Protein AF-V9GI07-F1 (afdb_monomer_lite)

Secondary structure (DSSP, 8-state):
-HHHHHHHHHHHHHHHHHHHTTSS--------------PPP-SS-TT-EEEEE-SS---TTGGGSS---TTSEEEESSEE--BTTBPPEETTTEE--EEPP--S-TTS--S--EEE------HHHHTT-S--------BS-EEEEETTEEEEEESPPSS---TTPPPPS-------B----

Structure (mmCIF, N/CA/C/O backbone):
data_AF-V9GI07-F1
#
_entry.id   AF-V9GI07-F1
#
loop_
_atom_site.group_PDB
_atom_site.id
_atom_site.type_symbol
_atom_site.label_atom_id
_atom_site.label_alt_id
_atom_site.label_comp_id
_atom_site.label_asym_id
_atom_site.label_entity_id
_atom_site.label_seq_id
_atom_site.pdbx_PDB_ins_code
_atom_site.Cartn_x
_atom_site.Cartn_y
_atom_site.Cartn_z
_atom_site.occupancy
_atom_site.B_iso_or_equiv
_atom_site.auth_seq_id
_atom_site.auth_comp_id
_atom_site.auth_asym_id
_atom_site.auth_atom_id
_atom_site.pdbx_PDB_model_num
ATOM 1 N N . MET A 1 1 ? -62.735 58.689 56.584 1.00 58.97 1 MET A N 1
ATOM 2 C CA . MET A 1 1 ? -61.828 57.675 57.176 1.00 58.97 1 MET A CA 1
ATOM 3 C C . MET A 1 1 ? -61.564 56.462 56.268 1.00 58.97 1 MET A C 1
ATOM 5 O O . MET A 1 1 ? -60.419 56.051 56.160 1.00 58.97 1 MET A O 1
ATOM 9 N N . ILE A 1 2 ? -62.558 55.941 55.534 1.00 54.84 2 ILE A N 1
ATOM 10 C CA . ILE A 1 2 ? -62.438 54.722 54.694 1.00 54.84 2 ILE A CA 1
ATOM 11 C C . ILE A 1 2 ? -61.469 54.845 53.491 1.00 54.84 2 ILE A C 1
ATOM 13 O O . ILE A 1 2 ? -60.733 53.908 53.193 1.00 54.84 2 ILE A O 1
ATOM 17 N N . LYS A 1 3 ? -61.367 56.016 52.840 1.00 50.72 3 LYS A N 1
ATOM 18 C CA . LYS A 1 3 ? -60.483 56.211 51.664 1.00 50.72 3 LYS A CA 1
ATOM 19 C C . LYS A 1 3 ? -58.975 56.185 51.981 1.00 50.72 3 LYS A C 1
ATOM 21 O O . LYS A 1 3 ? -58.176 55.877 51.103 1.00 50.72 3 LYS A O 1
ATOM 26 N N . HIS A 1 4 ? -58.577 56.493 53.218 1.00 51.19 4 HIS A N 1
ATOM 27 C CA . HIS A 1 4 ? -57.166 56.482 53.641 1.00 51.19 4 HIS A CA 1
ATOM 28 C C . HIS A 1 4 ? -56.677 55.076 54.025 1.00 51.19 4 HIS A C 1
ATOM 30 O O . HIS A 1 4 ? -55.502 54.758 53.854 1.00 51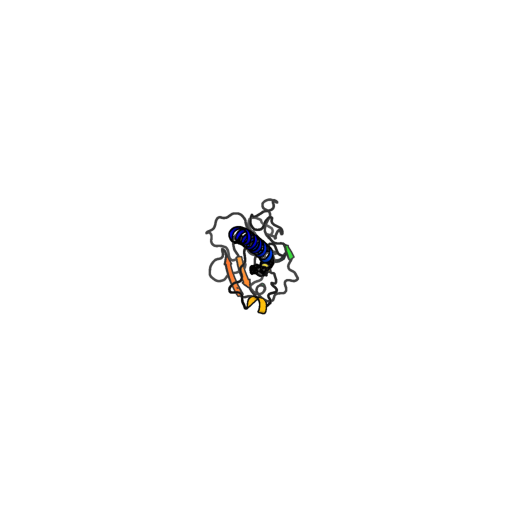.19 4 HIS A O 1
ATOM 36 N N . MET A 1 5 ? -57.589 54.218 54.487 1.00 56.91 5 MET A N 1
ATOM 37 C CA . MET A 1 5 ? -57.306 52.827 54.848 1.00 56.91 5 MET A CA 1
ATOM 38 C C . MET A 1 5 ? -57.129 51.946 53.598 1.00 56.91 5 MET A C 1
ATOM 40 O O . MET A 1 5 ? -56.241 51.100 53.561 1.00 56.91 5 MET A O 1
ATOM 44 N N . TYR A 1 6 ? -57.885 52.232 52.529 1.00 55.50 6 TYR A N 1
ATOM 45 C CA . TYR A 1 6 ? -57.797 51.528 51.241 1.00 55.50 6 TYR A CA 1
ATOM 46 C C . TYR A 1 6 ? -56.461 51.747 50.507 1.00 55.50 6 TYR A C 1
ATOM 48 O O . TYR A 1 6 ? -55.912 50.808 49.941 1.00 55.50 6 TYR A O 1
ATOM 56 N N . LYS A 1 7 ? -55.884 52.959 50.560 1.00 52.25 7 LYS A N 1
ATOM 57 C CA . LYS A 1 7 ? -54.561 53.231 49.962 1.00 52.25 7 LYS A CA 1
ATOM 58 C C . LYS A 1 7 ? -53.417 52.524 50.697 1.00 52.25 7 LYS A C 1
ATOM 60 O O . LYS A 1 7 ? -52.478 52.073 50.049 1.00 52.25 7 LYS A O 1
ATOM 65 N N . LYS A 1 8 ? -53.501 52.395 52.028 1.00 54.53 8 LYS A N 1
ATOM 66 C CA . LYS A 1 8 ? -52.488 51.689 52.831 1.00 54.53 8 LYS A CA 1
ATOM 67 C C . LYS A 1 8 ? -52.566 50.167 52.654 1.00 54.53 8 LYS A C 1
ATOM 69 O O . LYS A 1 8 ? -51.527 49.542 52.496 1.00 54.53 8 LYS A O 1
ATOM 74 N N . LEU A 1 9 ? -53.771 49.592 52.577 1.00 55.22 9 LEU A N 1
ATOM 75 C CA . LEU A 1 9 ? -53.972 48.160 52.302 1.00 55.22 9 LEU A CA 1
ATOM 76 C C . LEU A 1 9 ? -53.560 47.765 50.874 1.00 55.22 9 LEU A C 1
ATOM 78 O O . LEU A 1 9 ? -52.917 46.735 50.696 1.00 55.22 9 LEU A O 1
ATOM 82 N N . LEU A 1 10 ? -53.843 48.603 49.869 1.00 53.59 10 LEU A N 1
ATOM 83 C CA . LEU A 1 10 ? -53.460 48.338 48.477 1.00 53.59 10 LEU A CA 1
ATOM 84 C C . LEU A 1 10 ? -51.936 48.412 48.263 1.00 53.59 10 LEU A C 1
ATOM 86 O O . LEU A 1 10 ? -51.380 47.577 47.560 1.00 53.59 10 LEU A O 1
ATOM 90 N N . SER A 1 11 ? -51.249 49.357 48.919 1.00 52.53 11 SER A N 1
ATOM 91 C CA . SER A 1 11 ? -49.779 49.454 48.894 1.00 52.53 11 SER A CA 1
ATOM 92 C C . SER A 1 11 ? -49.097 48.279 49.604 1.00 52.53 11 SER A C 1
ATOM 94 O O . SER A 1 11 ? -48.036 47.841 49.170 1.00 52.53 11 SER A O 1
ATOM 96 N N . MET A 1 12 ? -49.696 47.758 50.679 1.00 56.78 12 MET A N 1
ATOM 97 C CA . MET A 1 12 ? -49.147 46.634 51.446 1.00 56.78 12 MET A CA 1
ATOM 98 C C . MET A 1 12 ? -49.369 45.287 50.728 1.00 56.78 12 MET A C 1
ATOM 100 O O . MET A 1 12 ? -48.503 44.413 50.776 1.00 56.78 12 MET A O 1
ATOM 104 N N . LEU A 1 13 ? -50.480 45.147 49.988 1.00 54.25 13 LEU A N 1
ATOM 105 C CA . LEU A 1 13 ? -50.764 43.997 49.115 1.00 54.25 13 LEU A CA 1
ATOM 106 C C . LEU A 1 13 ? -49.900 43.987 47.839 1.00 54.25 13 LEU A C 1
ATOM 108 O O . LEU A 1 13 ? -49.474 42.921 47.402 1.00 54.25 13 LEU A O 1
ATOM 112 N N . LEU A 1 14 ? -49.565 45.154 47.269 1.00 49.97 14 LEU A N 1
ATOM 113 C CA . LEU A 1 14 ? -48.664 45.230 46.108 1.00 49.97 14 LEU A CA 1
ATOM 114 C C . LEU A 1 14 ? -47.195 44.943 46.473 1.00 49.97 14 LEU A C 1
ATOM 116 O O . LEU A 1 14 ? -46.492 44.290 45.706 1.00 49.97 14 LEU A O 1
ATOM 120 N N . SER A 1 15 ? -46.731 45.377 47.652 1.00 51.16 15 SER A N 1
ATOM 121 C CA . SER A 1 15 ? -45.366 45.076 48.119 1.00 51.16 15 SER A CA 1
ATOM 122 C C . SER A 1 15 ? -45.177 43.619 48.545 1.00 51.16 15 SER A C 1
ATOM 124 O O . SER A 1 15 ? -44.080 43.091 48.394 1.00 51.16 15 SER A O 1
ATOM 126 N N . THR A 1 16 ? -46.218 42.943 49.036 1.00 50.25 16 THR A N 1
ATOM 127 C CA . THR A 1 16 ? -46.132 41.511 49.381 1.00 50.25 16 THR A CA 1
ATOM 128 C C . THR A 1 16 ? -46.115 40.620 48.136 1.00 50.25 16 THR A C 1
ATOM 130 O O . THR A 1 16 ? -45.371 39.643 48.109 1.00 50.25 16 THR A O 1
ATOM 133 N N . ALA A 1 17 ? -46.807 40.998 47.055 1.00 48.38 17 ALA A N 1
ATOM 134 C CA . ALA A 1 17 ? -46.739 40.285 45.775 1.00 48.38 17 ALA A CA 1
ATOM 135 C C . ALA A 1 17 ? -45.355 40.366 45.093 1.00 48.38 17 ALA A C 1
ATOM 137 O O . ALA A 1 17 ? -44.967 39.439 44.384 1.00 48.38 17 ALA A O 1
ATOM 138 N N . LEU A 1 18 ? -44.579 41.430 45.338 1.00 46.44 18 LEU A N 1
ATOM 139 C CA . LEU A 1 18 ? -43.246 41.593 44.743 1.00 46.44 18 LEU A CA 1
ATOM 140 C C . LEU A 1 18 ? -42.159 40.754 45.446 1.00 46.44 18 LEU A C 1
ATOM 142 O O . LEU A 1 18 ? -41.175 40.378 44.817 1.00 46.44 18 LEU A O 1
ATOM 146 N N . VAL A 1 19 ? -42.336 40.427 46.734 1.00 48.69 19 VAL A N 1
ATOM 147 C CA . VAL A 1 19 ? -41.350 39.656 47.520 1.00 48.69 19 VAL A CA 1
ATOM 148 C C . VAL A 1 19 ? -41.534 38.140 47.352 1.00 48.69 19 VAL A C 1
ATOM 150 O O . VAL A 1 19 ? -40.555 37.399 47.390 1.00 48.69 19 VAL A O 1
ATOM 153 N N . PHE A 1 20 ? -42.751 37.660 47.068 1.00 47.53 20 PHE A N 1
ATOM 154 C CA . PHE A 1 20 ? -42.991 36.235 46.780 1.00 47.53 20 PHE A CA 1
ATOM 155 C C . PHE A 1 20 ? -42.652 35.816 45.339 1.00 47.53 20 PHE A C 1
ATOM 157 O O . PHE A 1 20 ? -42.502 34.626 45.071 1.00 47.53 20 PHE A O 1
ATOM 164 N N . GLY A 1 21 ? -42.459 36.768 44.421 1.00 45.50 21 GLY A N 1
ATOM 165 C CA . GLY A 1 21 ? -42.032 36.484 43.046 1.00 45.50 21 GLY A CA 1
ATOM 166 C C . GLY A 1 21 ? -40.555 36.099 42.897 1.00 45.50 21 GLY A C 1
ATOM 167 O O . GLY A 1 21 ? -40.154 35.671 41.820 1.00 45.50 21 GLY A O 1
ATOM 168 N N . PHE A 1 22 ? -39.741 36.227 43.952 1.00 47.75 22 PHE A N 1
ATOM 169 C CA . PHE A 1 22 ? -38.287 36.028 43.866 1.00 47.75 22 PHE A CA 1
ATOM 170 C C . PHE A 1 22 ? -37.798 34.629 44.282 1.00 47.75 22 PHE A C 1
ATOM 172 O O . PHE A 1 22 ? -36.608 34.349 44.180 1.00 47.75 22 PHE A O 1
ATOM 179 N N . PHE A 1 23 ? -38.691 33.728 44.713 1.00 50.78 23 PHE A N 1
ATOM 180 C CA . PHE A 1 23 ? -38.317 32.362 45.127 1.00 50.78 23 PHE A CA 1
ATOM 181 C C . PHE A 1 23 ? -38.915 31.232 44.274 1.00 50.78 23 PHE A C 1
ATOM 183 O O . PHE A 1 23 ? -38.645 30.067 44.543 1.00 50.78 23 PHE A O 1
ATOM 190 N N . ALA A 1 24 ? -39.659 31.542 43.208 1.00 48.88 24 ALA A N 1
ATOM 191 C CA . ALA A 1 24 ? -40.233 30.536 42.302 1.00 48.88 24 ALA A CA 1
ATOM 192 C C . ALA A 1 24 ? -39.467 30.401 40.967 1.00 48.88 24 ALA A C 1
ATOM 194 O O . ALA A 1 24 ? -40.047 30.012 39.958 1.00 48.88 24 ALA A O 1
ATOM 195 N N . GLY A 1 25 ? -38.177 30.755 40.943 1.00 52.59 25 GLY A N 1
ATOM 196 C CA . GLY A 1 25 ? -37.392 30.856 39.707 1.00 52.59 25 GLY A CA 1
ATOM 197 C C . GLY A 1 25 ? -35.971 30.299 39.774 1.00 52.59 25 GLY A C 1
ATOM 198 O O . GLY A 1 25 ? -35.151 30.689 38.954 1.00 52.59 25 GLY A O 1
ATOM 199 N N . ILE A 1 26 ? -35.660 29.412 40.727 1.00 55.88 26 ILE A N 1
ATOM 200 C CA . ILE A 1 26 ? -34.383 28.674 40.755 1.00 55.88 26 ILE A CA 1
ATOM 201 C C . ILE A 1 26 ? -34.654 27.192 40.476 1.00 55.88 26 ILE A C 1
ATOM 203 O O . ILE A 1 26 ? -34.284 26.303 41.234 1.00 55.88 26 ILE A O 1
ATOM 207 N N . GLY A 1 27 ? -35.354 26.915 39.381 1.00 55.34 27 GLY A N 1
ATOM 208 C CA . GLY A 1 27 ? -35.063 25.692 38.654 1.00 55.34 27 GLY A CA 1
ATOM 209 C C . GLY A 1 27 ? -33.848 26.016 37.807 1.00 55.34 27 GLY A C 1
ATOM 210 O O . GLY A 1 27 ? -33.982 26.789 36.859 1.00 55.34 27 GLY A O 1
ATOM 211 N N . SER A 1 28 ? -32.670 25.488 38.152 1.00 62.91 28 SER A N 1
ATOM 212 C CA . SER A 1 28 ? -31.583 25.412 37.173 1.00 62.91 28 SER A CA 1
ATOM 213 C C . SER A 1 28 ? -32.204 24.894 35.876 1.00 62.91 28 SER A C 1
ATOM 215 O O . SER A 1 28 ? -32.953 23.913 35.959 1.00 62.91 28 SER A O 1
ATOM 217 N N . PRO A 1 29 ? -31.979 25.523 34.705 1.00 58.31 29 PRO A N 1
ATOM 218 C CA . PRO A 1 29 ? -32.369 24.870 33.468 1.00 58.31 29 PRO A CA 1
ATOM 219 C C . PRO A 1 29 ? -31.757 23.476 33.545 1.00 58.31 29 PRO A C 1
ATOM 221 O O . PRO A 1 29 ? -30.557 23.356 33.809 1.00 58.31 29 PRO A O 1
ATOM 224 N N . ALA A 1 30 ? -32.595 22.437 33.449 1.00 59.03 30 ALA A N 1
ATOM 225 C CA . ALA A 1 30 ? -32.094 21.086 33.288 1.00 59.03 30 ALA A CA 1
ATOM 226 C C . ALA A 1 30 ? -31.052 21.195 32.183 1.00 59.03 30 ALA A C 1
ATOM 228 O O . ALA A 1 30 ? -31.372 21.707 31.105 1.00 59.03 30 ALA A O 1
ATOM 229 N N . ALA A 1 31 ? -29.796 20.876 32.504 1.00 61.69 31 ALA A N 1
ATOM 230 C CA . ALA A 1 31 ? -28.750 20.869 31.508 1.00 61.69 31 ALA A CA 1
ATOM 231 C C . ALA A 1 31 ? -29.271 19.932 30.426 1.00 61.69 31 ALA A C 1
ATOM 233 O O . ALA A 1 31 ? -29.444 18.738 30.667 1.00 61.69 31 ALA A O 1
ATOM 234 N N . VAL A 1 32 ? -29.661 20.504 29.290 1.00 56.06 32 VAL A N 1
ATOM 235 C CA . VAL A 1 32 ? -29.996 19.720 28.118 1.00 56.06 32 VAL A CA 1
ATOM 236 C C . VAL A 1 32 ? -28.658 19.124 27.743 1.00 56.06 32 VAL A C 1
ATOM 238 O O . VAL A 1 32 ? -27.793 19.817 27.209 1.00 56.06 32 VAL A O 1
ATOM 241 N N . GLU A 1 33 ? -28.439 17.894 28.191 1.00 60.84 33 GLU A N 1
ATOM 242 C CA . GLU A 1 33 ? -27.247 17.131 27.892 1.00 60.84 33 GLU A CA 1
ATOM 243 C C . GLU A 1 33 ? -27.218 17.050 26.371 1.00 60.84 33 GLU A C 1
ATOM 245 O O . GLU A 1 33 ? -28.117 16.485 25.743 1.00 60.84 33 GLU A O 1
ATOM 250 N N . ALA A 1 34 ? -26.292 17.801 25.771 1.00 60.75 34 ALA A N 1
ATOM 251 C CA . ALA A 1 34 ? -26.176 17.874 24.330 1.00 60.75 34 ALA A CA 1
ATOM 252 C C . ALA A 1 34 ? -26.059 16.437 23.829 1.00 60.75 34 ALA A C 1
ATOM 254 O O . ALA A 1 34 ? -25.202 15.696 24.312 1.00 60.75 34 ALA A O 1
ATOM 255 N N . ALA A 1 35 ? -26.946 16.042 22.911 1.00 55.03 35 ALA A N 1
ATOM 256 C CA . ALA A 1 35 ? -26.898 14.721 22.310 1.00 55.03 35 ALA A CA 1
ATOM 257 C C . ALA A 1 35 ? -25.459 14.466 21.855 1.00 55.03 35 ALA A C 1
ATOM 259 O O . ALA A 1 35 ? -24.905 15.250 21.077 1.00 55.03 35 ALA A O 1
ATOM 260 N N . THR A 1 36 ? -24.840 13.415 22.390 1.00 54.50 36 THR A N 1
ATOM 261 C CA . THR A 1 36 ? -23.519 12.973 21.964 1.00 54.50 36 THR A CA 1
ATOM 262 C C . THR A 1 36 ? -23.605 12.728 20.465 1.00 54.50 36 THR A C 1
ATOM 264 O O . THR A 1 36 ? -24.317 11.829 20.024 1.00 54.50 36 THR A O 1
ATOM 267 N N . GLN A 1 37 ? -22.957 13.583 19.671 1.00 50.84 37 GLN A N 1
ATOM 268 C CA . GLN A 1 37 ? -22.774 13.326 18.248 1.00 50.84 37 GLN A CA 1
ATOM 269 C C . GLN A 1 37 ? -22.014 12.009 18.149 1.00 50.84 37 GLN A C 1
ATOM 271 O O . GLN A 1 37 ? -20.864 11.952 18.582 1.00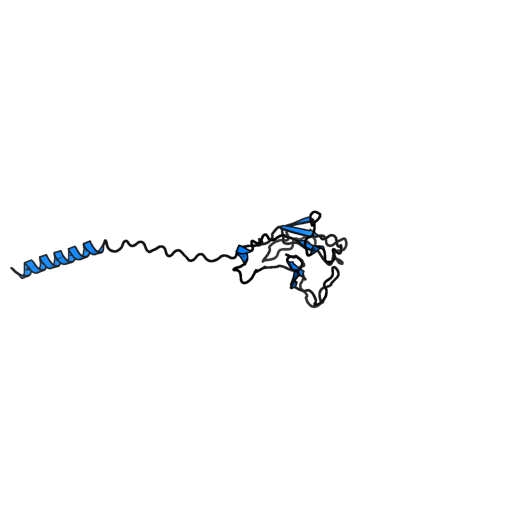 50.84 37 GLN A O 1
ATOM 276 N N . ASP A 1 38 ? -22.672 10.979 17.624 1.00 68.56 38 ASP A N 1
ATOM 277 C CA . ASP A 1 38 ? -22.077 9.670 17.389 1.00 68.56 38 ASP A CA 1
ATOM 278 C C . ASP A 1 38 ? -20.942 9.856 16.375 1.00 68.56 38 ASP A C 1
ATOM 280 O O . ASP A 1 38 ? -21.166 10.044 15.177 1.00 68.56 38 ASP A O 1
ATOM 284 N N . GLN A 1 39 ? -19.715 9.996 16.880 1.00 70.12 39 GLN A N 1
ATOM 285 C CA . GLN A 1 39 ? -18.539 10.097 16.030 1.00 70.12 39 GLN A CA 1
ATOM 286 C C . GLN A 1 39 ? -18.230 8.691 15.525 1.00 70.12 39 GLN A C 1
ATOM 288 O O . GLN A 1 39 ? -18.242 7.758 16.324 1.00 70.12 39 GLN A O 1
ATOM 293 N N . PRO A 1 40 ? -17.935 8.522 14.228 1.00 75.88 40 PRO A N 1
ATOM 294 C CA . PRO A 1 40 ? -17.627 7.206 13.701 1.00 75.88 40 PRO A CA 1
ATOM 295 C C . PRO A 1 40 ? -16.379 6.641 14.384 1.00 75.88 40 PRO A C 1
ATOM 297 O O . PRO A 1 40 ? -15.370 7.341 14.526 1.00 75.88 40 PRO A O 1
ATOM 300 N N . ASP A 1 41 ? -16.429 5.360 14.741 1.00 81.56 41 ASP A N 1
ATOM 301 C CA . ASP A 1 41 ? -15.253 4.633 15.206 1.00 81.56 41 ASP A CA 1
ATOM 302 C C . ASP A 1 41 ? -14.174 4.621 14.117 1.00 81.56 41 ASP A C 1
ATOM 304 O O . ASP A 1 41 ? -14.387 4.186 12.980 1.00 81.56 41 ASP A O 1
ATOM 308 N N . ILE A 1 42 ? -12.976 5.092 14.466 1.00 85.94 42 ILE A N 1
ATOM 309 C CA . ILE A 1 42 ? -11.847 5.112 13.535 1.00 85.94 42 ILE A CA 1
ATOM 310 C C . ILE A 1 42 ? -11.141 3.758 13.580 1.00 85.94 42 ILE A C 1
ATOM 312 O O . ILE A 1 42 ? -10.336 3.495 14.471 1.00 85.94 42 ILE A O 1
ATOM 316 N N . LEU A 1 43 ? -11.402 2.921 12.573 1.00 86.12 43 LEU A N 1
ATOM 317 C CA . LEU A 1 43 ? -10.753 1.610 12.428 1.00 86.12 43 LEU A CA 1
ATOM 318 C C . LEU A 1 43 ? -9.289 1.717 11.987 1.00 86.12 43 LEU A C 1
ATOM 320 O O . LEU A 1 43 ? -8.460 0.884 12.348 1.00 86.12 43 LEU A O 1
ATOM 324 N N . LEU A 1 44 ? -8.967 2.742 11.197 1.00 88.50 44 LEU A N 1
ATOM 325 C CA . LEU A 1 44 ? -7.611 3.018 10.748 1.00 88.50 44 LEU A CA 1
ATOM 326 C C . LEU A 1 44 ? -7.390 4.518 10.626 1.00 88.50 44 LEU A C 1
ATOM 328 O O . LEU A 1 44 ? -8.148 5.223 9.960 1.00 88.50 44 LEU A O 1
ATOM 332 N N . GLN A 1 45 ? -6.322 5.000 11.249 1.00 91.12 45 GLN A N 1
ATOM 333 C CA . GLN A 1 45 ? -5.942 6.401 11.147 1.00 91.12 45 GLN A CA 1
ATOM 334 C C . GLN A 1 45 ? -5.478 6.737 9.726 1.00 91.12 45 GLN A C 1
ATOM 336 O O . GLN A 1 45 ? -4.861 5.924 9.030 1.00 91.12 45 GLN A O 1
ATOM 341 N N . ARG A 1 46 ? -5.724 7.979 9.302 1.00 90.06 46 ARG A N 1
ATOM 342 C CA . ARG A 1 46 ? -5.096 8.510 8.088 1.00 90.06 46 ARG A CA 1
ATOM 343 C C . ARG A 1 46 ? -3.578 8.385 8.223 1.00 90.06 46 ARG A C 1
ATOM 345 O O . ARG A 1 46 ? -3.038 8.614 9.301 1.00 90.06 46 ARG A O 1
ATOM 352 N N . ASN A 1 47 ? -2.900 8.069 7.121 1.00 93.12 47 ASN A N 1
ATOM 353 C CA . ASN A 1 47 ? -1.439 7.970 7.074 1.00 93.12 47 ASN A CA 1
ATOM 354 C C . ASN A 1 47 ? -0.858 6.917 8.040 1.00 93.12 47 ASN A C 1
ATOM 356 O O . ASN A 1 47 ? 0.301 7.010 8.438 1.00 93.12 47 ASN A O 1
ATOM 360 N N . ALA A 1 48 ? -1.659 5.907 8.404 1.00 94.56 48 ALA A N 1
ATOM 361 C CA . ALA A 1 48 ? -1.223 4.801 9.246 1.00 94.56 48 ALA A CA 1
ATOM 362 C C . ALA A 1 48 ? -0.006 4.063 8.670 1.00 94.56 48 ALA A C 1
ATOM 364 O O . ALA A 1 48 ? 0.342 4.190 7.492 1.00 94.56 48 ALA A O 1
ATOM 365 N N . GLN A 1 49 ? 0.631 3.272 9.529 1.00 96.38 49 GLN A N 1
ATOM 366 C CA . GLN A 1 49 ? 1.732 2.405 9.149 1.00 96.38 49 GLN A CA 1
ATOM 367 C C . GLN A 1 49 ? 1.218 1.169 8.404 1.00 96.38 49 GLN A C 1
ATOM 369 O O . GLN A 1 49 ? 0.239 0.543 8.812 1.00 96.38 49 GLN A O 1
ATOM 374 N N . TRP A 1 50 ? 1.923 0.806 7.338 1.00 97.38 50 TRP A N 1
ATOM 375 C CA . TRP A 1 50 ? 1.673 -0.389 6.537 1.00 97.38 50 TRP A CA 1
ATOM 376 C C . TRP A 1 50 ? 2.918 -1.251 6.472 1.00 97.38 50 TRP A C 1
ATOM 378 O O . TRP A 1 50 ? 4.045 -0.752 6.570 1.00 97.38 50 TRP A O 1
ATOM 388 N N . LYS A 1 51 ? 2.718 -2.547 6.256 1.00 98.06 51 LYS A N 1
ATOM 389 C CA . LYS A 1 51 ? 3.739 -3.395 5.654 1.00 98.06 51 LYS A CA 1
ATOM 390 C C . LYS A 1 51 ? 3.622 -3.329 4.141 1.00 98.06 51 LYS A C 1
ATOM 392 O O . LYS A 1 51 ? 2.515 -3.229 3.616 1.00 98.06 51 LYS A O 1
ATOM 397 N N . TYR A 1 52 ? 4.747 -3.407 3.445 1.00 97.69 52 TYR A N 1
ATOM 398 C CA . TYR A 1 52 ? 4.785 -3.371 1.992 1.00 97.69 52 TYR A CA 1
ATOM 399 C C . TYR A 1 52 ? 5.844 -4.307 1.413 1.00 97.69 52 TYR A C 1
ATOM 401 O O . TYR A 1 52 ? 6.881 -4.572 2.025 1.00 97.69 52 TYR A O 1
ATOM 409 N N . PHE A 1 53 ? 5.562 -4.788 0.207 1.00 97.31 53 PHE A N 1
ATOM 410 C CA . PHE A 1 53 ? 6.470 -5.579 -0.607 1.00 97.31 53 PHE A CA 1
ATOM 411 C C . PHE A 1 53 ? 6.539 -4.984 -2.008 1.00 97.31 53 PHE A C 1
ATOM 413 O O . PHE A 1 53 ? 5.567 -5.002 -2.767 1.00 97.31 53 PHE A O 1
ATOM 420 N N . ASP A 1 54 ? 7.705 -4.454 -2.348 1.00 95.94 54 ASP A N 1
ATOM 421 C CA . ASP A 1 54 ? 7.987 -3.693 -3.563 1.00 95.94 54 ASP A CA 1
ATOM 422 C C . ASP A 1 54 ? 9.123 -4.301 -4.395 1.00 95.94 54 ASP A C 1
ATOM 424 O O . ASP A 1 54 ? 9.619 -3.669 -5.319 1.00 95.94 54 ASP A O 1
ATOM 428 N N . GLN A 1 55 ? 9.492 -5.559 -4.141 1.00 95.69 55 GLN A N 1
ATOM 429 C CA . GLN A 1 55 ? 10.652 -6.216 -4.764 1.00 95.69 55 GLN A CA 1
ATOM 430 C C . GLN A 1 55 ? 10.422 -6.693 -6.209 1.00 95.69 55 GLN A C 1
ATOM 432 O O . GLN A 1 55 ? 11.236 -7.435 -6.757 1.00 95.69 55 GLN A O 1
ATOM 437 N N . GLY A 1 56 ? 9.294 -6.335 -6.826 1.00 93.69 56 GLY A N 1
ATOM 438 C CA . GLY A 1 56 ? 9.012 -6.695 -8.215 1.00 93.69 56 GLY A CA 1
ATOM 439 C C . GLY A 1 56 ? 8.725 -8.186 -8.459 1.00 93.69 56 GLY A C 1
ATOM 440 O O . GLY A 1 56 ? 8.842 -8.644 -9.593 1.00 93.69 56 GLY A O 1
ATOM 441 N N . GLN A 1 57 ? 8.364 -8.951 -7.423 1.00 95.19 57 GLN A N 1
ATOM 442 C CA . GLN A 1 57 ? 8.074 -10.389 -7.526 1.00 95.19 57 GLN A CA 1
ATOM 443 C C . GLN A 1 57 ? 6.569 -10.666 -7.475 1.00 95.19 57 GLN A C 1
ATOM 445 O O . GLN A 1 57 ? 5.848 -10.015 -6.721 1.00 95.19 57 GLN A O 1
ATOM 450 N N . ASP A 1 58 ? 6.107 -11.655 -8.243 1.00 95.38 58 ASP A N 1
ATOM 451 C CA . ASP A 1 58 ? 4.714 -12.106 -8.210 1.00 95.38 58 ASP A CA 1
ATOM 452 C C . ASP A 1 58 ? 4.468 -13.008 -6.993 1.00 95.38 58 ASP A C 1
ATOM 454 O O . ASP A 1 58 ? 4.921 -14.152 -6.939 1.00 95.38 58 ASP A O 1
ATOM 458 N N . LEU A 1 59 ? 3.721 -12.491 -6.018 1.00 94.50 59 LEU A N 1
ATOM 459 C CA . LEU A 1 59 ? 3.295 -13.232 -4.829 1.00 94.50 59 LEU A CA 1
ATOM 460 C C . LEU A 1 59 ? 2.027 -14.066 -5.063 1.00 94.50 59 LEU A C 1
ATOM 462 O O . LEU A 1 59 ? 1.465 -14.619 -4.117 1.00 94.50 59 LEU A O 1
ATOM 466 N N . THR A 1 60 ? 1.542 -14.157 -6.300 1.00 93.44 60 THR A N 1
ATOM 467 C CA . THR A 1 60 ? 0.311 -14.844 -6.704 1.00 93.44 60 THR A CA 1
ATOM 468 C C . THR A 1 60 ? -0.912 -14.327 -5.926 1.00 93.44 60 THR A C 1
ATOM 470 O O . THR A 1 60 ? -1.166 -13.118 -5.849 1.00 93.44 60 THR A O 1
ATOM 473 N N . THR A 1 61 ? -1.696 -15.231 -5.342 1.00 92.31 61 THR A N 1
ATOM 474 C CA . THR A 1 61 ? -2.882 -14.932 -4.537 1.00 92.31 61 THR A CA 1
ATOM 475 C C . THR A 1 61 ? -2.695 -15.251 -3.054 1.00 92.31 61 THR A C 1
ATOM 477 O O . THR A 1 61 ? -3.514 -14.819 -2.244 1.00 92.31 61 THR A O 1
ATOM 480 N N . VAL A 1 62 ? -1.614 -15.944 -2.669 1.00 91.81 62 VAL A N 1
ATOM 481 C CA . VAL A 1 62 ? -1.413 -16.428 -1.288 1.00 91.81 62 VAL A CA 1
ATOM 482 C C . VAL A 1 62 ? -1.284 -15.295 -0.271 1.00 91.81 62 VAL A C 1
ATOM 484 O O . VAL A 1 62 ? -1.754 -15.416 0.856 1.00 91.81 62 VAL A O 1
ATOM 487 N N . TRP A 1 63 ? -0.732 -14.153 -0.686 1.00 92.81 63 TRP A N 1
ATOM 488 C CA . TRP A 1 63 ? -0.570 -12.972 0.163 1.00 92.81 63 TRP A CA 1
ATOM 489 C C . TRP A 1 63 ? -1.894 -12.304 0.547 1.00 92.81 63 TRP A C 1
ATOM 491 O O . TRP A 1 63 ? -1.880 -11.412 1.384 1.00 92.81 63 TRP A O 1
ATOM 501 N N . ARG A 1 64 ? -3.026 -12.665 -0.071 1.00 91.19 64 ARG A N 1
ATOM 502 C CA . ARG A 1 64 ? -4.324 -12.003 0.160 1.00 91.19 64 ARG A CA 1
ATOM 503 C C . ARG A 1 64 ? -4.988 -12.464 1.460 1.00 91.19 64 ARG A C 1
ATOM 505 O O . ARG A 1 64 ? -5.815 -11.744 2.008 1.00 91.19 64 ARG A O 1
ATOM 512 N N . ALA A 1 65 ? -4.645 -13.661 1.935 1.00 88.19 65 ALA A N 1
ATOM 513 C CA . ALA A 1 65 ? -5.241 -14.300 3.106 1.00 88.19 65 ALA A CA 1
ATOM 514 C C . ALA A 1 65 ? -4.311 -14.197 4.333 1.00 88.19 65 ALA A C 1
ATOM 516 O O . ALA A 1 65 ? -3.562 -13.224 4.488 1.00 88.19 65 ALA A O 1
ATOM 517 N N . THR A 1 66 ? -4.357 -15.198 5.217 1.00 88.12 66 THR A N 1
ATOM 518 C CA . THR A 1 66 ? -3.346 -15.399 6.260 1.00 88.12 66 THR A CA 1
ATOM 519 C C . THR A 1 66 ? -1.997 -15.655 5.598 1.00 88.12 66 THR A C 1
ATOM 521 O O . THR A 1 66 ? -1.816 -16.650 4.901 1.00 88.12 66 THR A O 1
ATOM 524 N N . TYR A 1 67 ? -1.061 -14.739 5.807 1.00 90.94 67 TYR A N 1
ATOM 525 C CA . TYR A 1 67 ? 0.244 -14.745 5.167 1.00 90.94 67 TYR A CA 1
ATOM 526 C C . TYR A 1 67 ? 1.285 -14.225 6.155 1.00 90.94 67 TYR A C 1
ATOM 528 O O . TYR A 1 67 ? 1.017 -13.257 6.871 1.00 90.94 67 TYR A O 1
ATOM 536 N N . ASP A 1 68 ? 2.453 -14.863 6.193 1.00 95.12 68 ASP A N 1
ATOM 537 C CA . ASP A 1 68 ? 3.581 -14.377 6.982 1.00 95.12 68 ASP A CA 1
ATOM 538 C C . ASP A 1 68 ? 4.292 -13.247 6.229 1.00 95.12 68 ASP A C 1
ATOM 540 O O . ASP A 1 68 ? 5.086 -13.464 5.316 1.00 95.12 68 ASP A O 1
ATOM 544 N N . ASP A 1 69 ? 3.975 -12.017 6.619 1.00 96.00 69 ASP A N 1
ATOM 545 C CA . ASP A 1 69 ? 4.590 -10.792 6.114 1.00 96.00 69 ASP A CA 1
ATOM 546 C C . ASP A 1 69 ? 5.708 -10.278 7.040 1.00 96.00 69 ASP A C 1
ATOM 548 O O . ASP A 1 69 ? 6.037 -9.090 7.032 1.00 96.00 69 ASP A O 1
ATOM 552 N N . SER A 1 70 ? 6.301 -11.126 7.888 1.00 96.75 70 SER A N 1
ATOM 553 C CA . SER A 1 70 ? 7.401 -10.728 8.783 1.00 96.75 70 SER A CA 1
ATOM 554 C C . SER A 1 70 ? 8.627 -10.190 8.038 1.00 96.75 70 SER A C 1
ATOM 556 O O . SER A 1 70 ? 9.320 -9.323 8.567 1.00 96.75 70 SER A O 1
ATOM 558 N N . SER A 1 71 ? 8.855 -10.637 6.801 1.00 96.81 71 SER A N 1
ATOM 559 C CA . SER A 1 71 ? 9.948 -10.165 5.946 1.00 96.81 71 SER A CA 1
ATOM 560 C C . SER A 1 71 ? 9.633 -8.883 5.169 1.00 96.81 71 SER A C 1
ATOM 562 O O . SER A 1 71 ? 10.505 -8.379 4.462 1.00 96.81 71 SER A O 1
ATOM 564 N N . TRP A 1 72 ? 8.394 -8.384 5.222 1.00 98.12 72 TRP A N 1
ATOM 565 C CA . TRP A 1 72 ? 8.000 -7.178 4.498 1.00 98.12 72 TRP A CA 1
ATOM 566 C C . TRP A 1 72 ? 8.516 -5.937 5.216 1.00 98.12 72 TRP A C 1
ATOM 568 O O . TRP A 1 72 ? 8.508 -5.852 6.447 1.00 98.12 72 TRP A O 1
ATOM 578 N N . SER A 1 73 ? 8.913 -4.942 4.432 1.00 98.62 73 SER A N 1
ATOM 579 C CA . SER A 1 73 ? 9.281 -3.634 4.955 1.00 98.62 73 SER A CA 1
ATOM 580 C C . SER A 1 73 ? 8.065 -2.949 5.579 1.00 98.62 73 SER A C 1
ATOM 582 O O . SER A 1 73 ? 6.924 -3.254 5.234 1.00 98.62 73 SER A O 1
ATOM 584 N N . SER A 1 74 ? 8.289 -1.993 6.485 1.00 98.19 74 SER A N 1
ATOM 585 C CA . SER A 1 74 ? 7.209 -1.182 7.059 1.00 98.19 74 SER A CA 1
ATOM 586 C C . SER A 1 74 ? 7.473 0.312 6.900 1.00 98.19 74 SER A C 1
ATOM 588 O O . SER A 1 74 ? 8.620 0.751 6.957 1.00 98.19 74 SER A O 1
ATOM 590 N N . GLY A 1 75 ? 6.413 1.084 6.665 1.00 97.56 75 GLY A N 1
ATOM 591 C CA . GLY A 1 75 ? 6.490 2.530 6.466 1.00 97.56 75 GLY A CA 1
ATOM 592 C C . GLY A 1 75 ? 5.172 3.225 6.785 1.00 97.56 75 GLY A C 1
ATOM 593 O O . GLY A 1 75 ? 4.140 2.575 6.944 1.00 97.56 75 GLY A O 1
ATOM 594 N N . LEU A 1 76 ? 5.201 4.550 6.896 1.00 96.88 76 LEU A N 1
ATOM 595 C CA . LEU A 1 76 ? 3.992 5.362 7.029 1.00 96.88 76 LEU A CA 1
ATOM 596 C C . LEU A 1 76 ? 3.448 5.719 5.646 1.00 96.88 76 LEU A C 1
ATOM 598 O O . LEU A 1 76 ? 4.209 5.987 4.714 1.00 96.88 76 LEU A O 1
ATOM 602 N N . ALA A 1 77 ? 2.126 5.759 5.524 1.00 94.31 77 ALA A N 1
ATOM 603 C CA . ALA A 1 77 ? 1.471 6.339 4.363 1.00 94.31 77 ALA A CA 1
ATOM 604 C C . ALA A 1 77 ? 1.601 7.875 4.370 1.00 94.31 77 ALA A C 1
ATOM 606 O O . ALA A 1 77 ? 1.663 8.463 5.448 1.00 94.31 77 ALA A O 1
ATOM 607 N N . PRO A 1 78 ? 1.612 8.554 3.206 1.00 93.75 78 PRO A N 1
ATOM 608 C CA . PRO A 1 78 ? 1.452 8.018 1.844 1.00 93.75 78 PRO A CA 1
ATOM 609 C C . PRO A 1 78 ? 2.724 7.354 1.260 1.00 93.75 78 PRO A C 1
ATOM 611 O O . PRO A 1 78 ? 3.830 7.806 1.558 1.00 93.75 78 PRO A O 1
ATOM 614 N N . PHE A 1 79 ? 2.571 6.330 0.397 1.00 93.38 79 PHE A N 1
ATOM 615 C CA . PHE A 1 79 ? 3.668 5.529 -0.203 1.00 93.38 79 PHE A CA 1
ATOM 616 C C . PHE A 1 79 ? 3.791 5.650 -1.717 1.00 93.38 79 PHE A C 1
ATOM 618 O O . PHE A 1 79 ? 2.843 5.268 -2.385 1.00 93.38 79 PHE A O 1
ATOM 625 N N . GLY A 1 80 ? 4.942 6.026 -2.271 1.00 90.94 80 GLY A N 1
ATOM 626 C CA . GLY A 1 80 ? 5.122 6.167 -3.723 1.00 90.94 80 GLY A CA 1
ATOM 627 C C . GLY A 1 80 ? 6.536 6.498 -4.155 1.00 90.94 80 GLY A C 1
ATOM 628 O O . GLY A 1 80 ? 7.493 6.106 -3.506 1.00 90.94 80 GLY A O 1
ATOM 629 N N . TYR A 1 81 ? 6.675 7.223 -5.262 1.00 87.25 81 TYR A N 1
ATOM 630 C CA . TYR A 1 81 ? 7.977 7.565 -5.836 1.00 87.25 81 TYR A CA 1
ATOM 631 C C . TYR A 1 81 ? 8.266 9.052 -5.687 1.00 87.25 81 TYR A C 1
ATOM 633 O O . TYR A 1 81 ? 7.367 9.877 -5.852 1.00 87.25 81 TYR A O 1
ATOM 641 N N . LYS A 1 82 ? 9.529 9.419 -5.465 1.00 82.44 82 LYS A N 1
ATOM 642 C CA . LYS A 1 82 ? 9.936 10.818 -5.627 1.00 82.44 82 LYS A CA 1
ATOM 643 C C . LYS A 1 82 ? 10.010 11.165 -7.111 1.00 82.44 82 LYS A C 1
ATOM 645 O O . LYS A 1 82 ? 10.604 10.435 -7.906 1.00 82.44 82 LYS A O 1
ATOM 650 N N . ASP A 1 83 ? 9.451 12.309 -7.488 1.00 71.94 83 ASP A N 1
ATOM 651 C CA . ASP A 1 83 ? 9.576 12.824 -8.850 1.00 71.94 83 ASP A CA 1
ATOM 652 C C . ASP A 1 83 ? 10.857 13.657 -8.960 1.00 71.94 83 ASP A C 1
ATOM 654 O O . ASP A 1 83 ? 10.958 14.752 -8.406 1.00 71.94 83 ASP A O 1
ATOM 658 N N . ASN A 1 84 ? 11.875 13.112 -9.633 1.00 72.50 84 ASN A N 1
ATOM 659 C CA . ASN A 1 84 ? 13.198 13.736 -9.773 1.00 72.50 84 ASN A CA 1
ATOM 660 C C . ASN A 1 84 ? 13.809 14.170 -8.422 1.00 72.50 84 ASN A C 1
ATOM 662 O O . ASN A 1 84 ? 14.382 15.252 -8.299 1.00 72.50 84 ASN A O 1
ATOM 666 N N . GLY A 1 85 ? 13.645 13.337 -7.389 1.00 71.62 85 GLY A N 1
ATOM 667 C CA . GLY A 1 85 ? 14.137 13.602 -6.033 1.00 71.62 85 GLY A CA 1
ATOM 668 C C . GLY A 1 85 ? 13.274 14.563 -5.209 1.00 71.62 85 GLY A C 1
ATOM 669 O O . GLY A 1 85 ? 13.568 14.775 -4.033 1.00 71.62 85 GLY A O 1
ATOM 670 N N . LYS A 1 86 ? 12.194 15.118 -5.774 1.00 74.12 86 LYS A N 1
ATOM 671 C CA . LYS A 1 86 ? 11.232 15.945 -5.039 1.00 74.12 86 LYS A CA 1
ATOM 672 C C . LYS A 1 86 ? 10.127 15.074 -4.447 1.00 74.12 86 LYS A C 1
ATOM 674 O O . LYS A 1 86 ? 9.604 14.175 -5.105 1.00 74.12 86 LYS A O 1
ATOM 679 N N . GLY A 1 87 ? 9.777 15.351 -3.192 1.00 71.50 87 GLY A N 1
ATOM 680 C CA . GLY A 1 87 ? 8.618 14.740 -2.548 1.00 71.50 87 GLY A CA 1
ATOM 681 C C . GLY A 1 87 ? 7.320 15.178 -3.227 1.00 71.50 87 GLY A C 1
ATOM 682 O O . GLY A 1 87 ? 7.193 16.327 -3.652 1.00 71.50 87 GLY A O 1
ATOM 683 N N . ILE A 1 88 ? 6.364 14.259 -3.323 1.00 82.44 88 ILE A N 1
ATOM 684 C CA . ILE A 1 88 ? 4.997 14.537 -3.774 1.00 82.44 88 ILE A CA 1
ATOM 685 C C . ILE A 1 88 ? 4.156 14.870 -2.540 1.00 82.44 88 ILE A C 1
ATOM 687 O O . ILE A 1 88 ? 4.338 14.244 -1.503 1.00 82.44 88 ILE A O 1
ATOM 691 N N . SER A 1 89 ? 3.251 15.844 -2.630 1.00 87.62 89 SER A N 1
ATOM 692 C CA . SER A 1 89 ? 2.292 16.154 -1.565 1.00 87.62 89 SER A CA 1
ATOM 693 C C . SER A 1 89 ? 0.897 16.319 -2.147 1.00 87.62 89 SER A C 1
ATOM 695 O O . SER A 1 89 ? 0.745 16.908 -3.216 1.00 87.62 89 SER A O 1
ATOM 697 N N . THR A 1 90 ? -0.108 15.804 -1.446 1.00 84.69 90 THR A N 1
ATOM 698 C CA . THR A 1 90 ? -1.523 15.923 -1.827 1.00 84.69 90 THR A CA 1
ATOM 699 C C . THR A 1 90 ? -2.281 16.763 -0.797 1.00 84.69 90 THR A C 1
ATOM 701 O O . THR A 1 90 ? -1.897 16.757 0.376 1.00 84.69 90 THR A O 1
ATOM 704 N N . PRO A 1 91 ? -3.354 17.474 -1.183 1.00 85.00 91 PRO A N 1
ATOM 705 C CA . PRO A 1 91 ? -4.173 18.221 -0.227 1.00 85.00 91 PRO A CA 1
ATOM 706 C C . PRO A 1 91 ? -4.776 17.330 0.869 1.00 85.00 91 PRO A C 1
ATOM 708 O O . PRO A 1 91 ? -4.814 17.715 2.036 1.00 85.00 91 PRO A O 1
ATOM 711 N N . GLU A 1 92 ? -5.214 16.123 0.509 1.00 84.38 92 GLU A N 1
ATOM 712 C CA . GLU A 1 92 ? -5.937 15.220 1.405 1.00 84.38 92 GLU A CA 1
ATOM 713 C C . GLU A 1 92 ? -5.008 14.435 2.343 1.00 84.38 92 GLU A C 1
ATOM 715 O O . GLU A 1 92 ? -5.339 14.238 3.518 1.00 84.38 92 GLU A O 1
ATOM 720 N N . PHE A 1 93 ? -3.848 13.991 1.850 1.00 87.38 93 PHE A N 1
ATOM 721 C CA . PHE A 1 93 ? -2.955 13.089 2.589 1.00 87.38 93 PHE A CA 1
ATOM 722 C C . PHE A 1 93 ? -1.591 13.692 2.941 1.00 87.38 93 PHE A C 1
ATOM 724 O O . PHE A 1 93 ? -0.823 13.073 3.678 1.00 87.38 93 PHE A O 1
ATOM 731 N N . GLY A 1 94 ? -1.293 14.907 2.480 1.00 91.19 94 GLY A N 1
ATOM 732 C CA . GLY A 1 94 ? -0.026 15.579 2.751 1.00 91.19 94 GLY A CA 1
ATOM 733 C C . GLY A 1 94 ? 1.153 14.971 1.977 1.00 91.19 94 GLY A C 1
ATOM 734 O O . GLY A 1 94 ? 0.943 14.353 0.925 1.00 91.19 94 GLY A O 1
ATOM 735 N N . PRO A 1 95 ? 2.396 15.180 2.454 1.00 91.38 95 PRO A N 1
ATOM 736 C CA . PRO A 1 95 ? 3.600 14.753 1.753 1.00 91.38 95 PRO A CA 1
ATOM 737 C C . PRO A 1 95 ? 3.828 13.241 1.842 1.00 91.38 95 PRO A C 1
ATOM 739 O O . PRO A 1 95 ? 3.587 12.632 2.883 1.00 91.38 95 PRO A O 1
ATOM 742 N N . LEU A 1 96 ? 4.377 12.672 0.767 1.00 90.62 96 LEU A N 1
ATOM 743 C CA . LEU A 1 96 ? 4.961 11.333 0.677 1.00 90.62 96 LEU A CA 1
ATOM 744 C C . LEU A 1 96 ? 5.817 11.044 1.917 1.00 90.62 96 LEU A C 1
ATOM 746 O O . LEU A 1 96 ? 6.763 11.781 2.197 1.00 90.62 96 LEU A O 1
ATOM 750 N N . GLN A 1 97 ? 5.487 9.967 2.628 1.00 94.31 97 GLN A N 1
ATOM 751 C CA . GLN A 1 97 ? 6.210 9.533 3.826 1.00 94.31 97 GLN A CA 1
ATOM 752 C C . GLN A 1 97 ? 7.155 8.370 3.529 1.00 94.31 97 GLN A C 1
ATOM 754 O O . GLN A 1 97 ? 8.269 8.344 4.048 1.00 94.31 97 GLN A O 1
ATOM 759 N N . THR A 1 98 ? 6.745 7.440 2.662 1.00 94.94 98 THR A N 1
ATOM 760 C CA . THR A 1 98 ? 7.550 6.261 2.324 1.00 94.94 98 THR A CA 1
ATOM 761 C C . THR A 1 98 ? 7.790 6.178 0.826 1.00 94.94 98 THR A C 1
ATOM 763 O O . THR A 1 98 ? 6.850 6.133 0.035 1.00 94.94 98 THR A O 1
ATOM 766 N N . GLU A 1 99 ? 9.058 6.148 0.428 1.00 93.56 99 GLU A N 1
ATOM 767 C CA . GLU A 1 99 ? 9.431 5.866 -0.954 1.00 93.56 99 GLU A CA 1
ATOM 768 C C . GLU A 1 99 ? 9.483 4.350 -1.173 1.00 93.56 99 GLU A C 1
ATOM 770 O O . GLU A 1 99 ? 10.142 3.655 -0.405 1.00 93.56 99 GLU A O 1
ATOM 775 N N . VAL A 1 100 ? 8.780 3.851 -2.191 1.00 93.38 100 VAL A N 1
ATOM 776 C CA . VAL A 1 100 ? 8.809 2.433 -2.595 1.00 93.38 100 VAL A CA 1
ATOM 777 C C . VAL A 1 100 ? 9.755 2.231 -3.776 1.00 93.38 100 VAL A C 1
ATOM 779 O O . VAL A 1 100 ? 9.938 3.131 -4.602 1.00 93.38 100 VAL A O 1
ATOM 782 N N . ASP A 1 101 ? 10.342 1.044 -3.880 1.00 93.12 101 ASP A N 1
ATOM 783 C CA . ASP A 1 101 ? 11.235 0.679 -4.973 1.00 93.12 101 ASP A CA 1
ATOM 784 C C . ASP A 1 101 ? 10.452 0.477 -6.283 1.00 93.12 101 ASP A C 1
ATOM 786 O O . ASP A 1 101 ? 9.483 -0.284 -6.368 1.00 93.12 101 ASP A O 1
ATOM 790 N N . TYR A 1 102 ? 10.864 1.187 -7.334 1.00 89.31 102 TYR A N 1
ATOM 791 C CA . TYR A 1 102 ? 10.344 0.984 -8.689 1.00 89.31 102 TYR A CA 1
ATOM 792 C C . TYR A 1 102 ? 11.185 0.000 -9.508 1.00 89.31 102 TYR A C 1
ATOM 794 O O . TYR A 1 102 ? 10.822 -0.286 -10.649 1.00 89.31 102 TYR A O 1
ATOM 802 N N . GLY A 1 103 ? 12.296 -0.495 -8.971 1.00 91.31 103 GLY A N 1
ATOM 803 C CA . GLY A 1 103 ? 13.283 -1.294 -9.678 1.00 91.31 103 GLY A CA 1
ATOM 804 C C . GLY A 1 103 ? 14.321 -0.440 -10.406 1.00 91.31 103 GLY A C 1
ATOM 805 O O . GLY A 1 103 ? 14.381 0.782 -10.293 1.00 91.31 103 GLY A O 1
ATOM 806 N N . ALA A 1 104 ? 15.156 -1.083 -11.218 1.00 91.38 104 ALA A N 1
ATOM 807 C CA . ALA A 1 104 ? 16.320 -0.429 -11.823 1.00 91.38 104 ALA A CA 1
ATOM 808 C C . ALA A 1 104 ? 15.991 0.609 -12.919 1.00 91.38 104 ALA A C 1
ATOM 810 O O . ALA A 1 104 ? 16.863 1.386 -13.311 1.00 91.38 104 ALA A O 1
ATOM 811 N N . ASN A 1 105 ? 14.765 0.624 -13.458 1.00 87.56 105 ASN A N 1
ATOM 812 C CA . ASN A 1 105 ? 14.399 1.464 -14.599 1.00 87.56 105 ASN A CA 1
ATOM 813 C C . ASN A 1 105 ? 13.140 2.293 -14.322 1.00 87.56 105 ASN A C 1
ATOM 815 O O . ASN A 1 105 ? 12.024 1.785 -14.336 1.00 87.56 105 ASN A O 1
ATOM 819 N N . LYS A 1 106 ? 13.301 3.614 -14.196 1.00 84.25 106 LYS A N 1
ATOM 820 C CA . LYS A 1 106 ? 12.187 4.550 -13.960 1.00 84.25 106 LYS A CA 1
ATOM 821 C C . LYS A 1 106 ? 11.107 4.558 -15.052 1.00 84.25 106 LYS A C 1
ATOM 823 O O . LYS A 1 106 ? 9.989 4.993 -14.786 1.00 84.25 106 LYS A O 1
ATOM 828 N N . SER A 1 107 ? 11.443 4.120 -16.267 1.00 84.94 107 SER A N 1
ATOM 829 C CA . SER A 1 107 ? 10.509 4.014 -17.399 1.00 84.94 107 SER A CA 1
ATOM 830 C C . SER A 1 107 ? 9.808 2.654 -17.451 1.00 84.94 107 SER A C 1
ATOM 832 O O . SER A 1 107 ? 8.840 2.495 -18.189 1.00 84.94 107 SER A O 1
ATOM 834 N N . LEU A 1 108 ? 10.294 1.677 -16.682 1.00 85.75 108 LEU A N 1
ATOM 835 C CA . LEU A 1 108 ? 9.750 0.328 -16.579 1.00 85.75 108 LEU A CA 1
ATOM 836 C C . LEU A 1 108 ? 9.703 -0.073 -15.104 1.00 85.75 108 LEU A C 1
ATOM 838 O O . LEU A 1 108 ? 10.463 -0.921 -14.642 1.00 85.75 108 LEU A O 1
ATOM 842 N N . LYS A 1 109 ? 8.828 0.611 -14.369 1.00 89.69 109 LYS A N 1
ATOM 843 C CA . LYS A 1 109 ? 8.658 0.395 -12.936 1.00 89.69 109 LYS A CA 1
ATOM 844 C C . LYS A 1 109 ? 8.027 -0.970 -12.659 1.00 89.69 109 LYS A C 1
ATOM 846 O O . LYS A 1 109 ? 7.291 -1.493 -13.504 1.00 89.69 109 LYS A O 1
ATOM 851 N N . HIS A 1 110 ? 8.247 -1.506 -11.461 1.00 90.31 110 HIS A N 1
ATOM 852 C CA . HIS A 1 110 ? 7.460 -2.628 -10.948 1.00 90.31 110 HIS A CA 1
ATOM 853 C C . HIS A 1 110 ? 5.964 -2.346 -11.134 1.00 90.31 110 HIS A C 1
ATOM 855 O O . HIS A 1 110 ? 5.470 -1.272 -10.793 1.00 90.31 110 HIS A O 1
ATOM 861 N N . THR A 1 111 ? 5.242 -3.299 -11.728 1.00 90.50 111 THR A N 1
ATOM 862 C CA . THR A 1 111 ? 3.817 -3.097 -12.042 1.00 90.50 111 THR A CA 1
ATOM 863 C C . THR A 1 111 ? 2.969 -3.127 -10.778 1.00 90.50 111 THR A C 1
ATOM 865 O O . THR A 1 111 ? 2.001 -2.377 -10.677 1.00 90.50 111 THR A O 1
ATOM 868 N N . THR A 1 112 ? 3.342 -3.963 -9.810 1.00 93.50 112 THR A N 1
ATOM 869 C CA . THR A 1 112 ? 2.591 -4.156 -8.572 1.00 93.50 112 THR A CA 1
ATOM 870 C C . THR A 1 112 ? 3.512 -4.012 -7.371 1.00 93.50 112 THR A C 1
ATOM 872 O O . THR A 1 112 ? 4.589 -4.608 -7.326 1.00 93.50 112 THR A O 1
ATOM 875 N N . THR A 1 113 ? 3.033 -3.245 -6.398 1.00 95.69 113 THR A N 1
ATOM 876 C CA . THR A 1 113 ? 3.525 -3.207 -5.023 1.00 95.69 113 THR A CA 1
ATOM 877 C C . THR A 1 113 ? 2.397 -3.709 -4.134 1.00 95.69 113 THR A C 1
ATOM 879 O O . THR A 1 113 ? 1.239 -3.331 -4.333 1.00 95.69 113 THR A O 1
ATOM 882 N N . TYR A 1 114 ? 2.722 -4.571 -3.179 1.00 96.81 114 TYR A N 1
ATOM 883 C CA . TYR A 1 114 ? 1.752 -5.121 -2.242 1.00 96.81 114 TYR A CA 1
ATOM 884 C C . TYR A 1 114 ? 1.814 -4.370 -0.921 1.00 96.81 114 TYR A C 1
ATOM 886 O O . TYR A 1 114 ? 2.897 -3.998 -0.476 1.00 96.81 114 TYR A O 1
ATOM 894 N N . PHE A 1 115 ? 0.661 -4.188 -0.284 1.00 96.62 115 PHE A N 1
ATOM 895 C CA . PHE A 1 115 ? 0.544 -3.560 1.028 1.00 96.62 115 PHE A CA 1
ATOM 896 C C . PHE A 1 115 ? -0.357 -4.408 1.913 1.00 96.62 115 PHE A C 1
ATOM 898 O O . PHE A 1 115 ? -1.309 -5.016 1.422 1.00 96.62 115 PHE A O 1
ATOM 905 N N . ARG A 1 116 ? -0.028 -4.468 3.202 1.00 96.50 116 ARG A N 1
ATOM 906 C CA . ARG A 1 116 ? -0.785 -5.198 4.220 1.00 96.50 116 ARG A CA 1
ATOM 907 C C . ARG A 1 116 ? -0.823 -4.402 5.519 1.00 96.50 116 ARG A C 1
ATOM 909 O O . ARG A 1 116 ? 0.195 -3.871 5.966 1.00 96.50 116 ARG A O 1
ATOM 916 N N . THR A 1 117 ? -1.993 -4.359 6.139 1.00 93.88 117 THR A N 1
ATOM 917 C CA . THR A 1 117 ? -2.165 -3.963 7.538 1.00 93.88 117 THR A CA 1
ATOM 918 C C . THR A 1 117 ? -3.164 -4.899 8.200 1.00 93.88 117 THR A C 1
ATOM 920 O O . THR A 1 117 ? -3.814 -5.702 7.535 1.00 93.88 117 THR A O 1
ATOM 923 N N . ASN A 1 118 ? -3.289 -4.791 9.519 1.00 89.81 118 ASN A N 1
ATOM 924 C CA . ASN A 1 118 ? -4.335 -5.474 10.262 1.00 89.81 118 ASN A CA 1
ATOM 925 C C . ASN A 1 118 ? -5.243 -4.441 10.918 1.00 89.81 118 ASN A C 1
ATOM 927 O O . ASN A 1 118 ? -4.778 -3.583 11.669 1.00 89.81 118 ASN A O 1
ATOM 931 N N . LEU A 1 119 ? -6.542 -4.564 10.663 1.00 86.44 119 LEU A N 1
ATOM 932 C CA . LEU A 1 119 ? -7.568 -3.822 11.380 1.00 86.44 119 LEU A CA 1
ATOM 933 C C . LEU A 1 119 ? -8.072 -4.696 12.520 1.00 86.44 119 LEU A C 1
ATOM 935 O O . LEU A 1 119 ? -8.599 -5.782 12.287 1.00 86.44 119 LEU A O 1
ATOM 939 N N . GLN A 1 120 ? -7.903 -4.229 13.752 1.00 83.19 120 GLN A N 1
ATOM 940 C CA . GLN A 1 120 ? -8.516 -4.879 14.903 1.00 83.19 120 GLN A CA 1
ATOM 941 C C . GLN A 1 120 ? -9.938 -4.356 15.027 1.00 83.19 120 GLN A C 1
ATOM 943 O O . GLN A 1 120 ? -10.156 -3.204 15.392 1.00 83.19 120 GLN A O 1
ATOM 948 N N . VAL A 1 121 ? -10.894 -5.203 14.665 1.00 82.50 121 VAL A N 1
ATOM 949 C CA . VAL A 1 121 ? -12.310 -4.859 14.653 1.00 82.50 121 VAL A CA 1
ATOM 950 C C . VAL A 1 121 ? -13.024 -5.785 15.621 1.00 82.50 121 VAL A C 1
ATOM 952 O O . VAL A 1 121 ? -13.042 -7.000 15.419 1.00 82.50 121 VAL A O 1
ATOM 955 N N . ASN A 1 122 ? -13.610 -5.228 16.679 1.00 82.06 122 ASN A N 1
ATOM 956 C CA . ASN A 1 122 ? -14.513 -6.002 17.517 1.00 82.06 122 ASN A CA 1
ATOM 957 C C . ASN A 1 122 ? -15.835 -6.186 16.760 1.00 82.06 122 ASN A C 1
ATOM 959 O O . ASN A 1 122 ? -16.442 -5.214 16.311 1.00 82.06 122 ASN A O 1
ATOM 963 N N . LYS A 1 123 ? -16.290 -7.432 16.636 1.00 79.56 123 LYS A N 1
ATOM 964 C CA . LYS A 1 123 ? -17.563 -7.751 15.990 1.00 79.56 123 LYS A CA 1
ATOM 965 C C . LYS A 1 123 ? -18.746 -7.054 16.670 1.00 79.56 123 LYS A C 1
ATOM 967 O O . LYS A 1 123 ? -19.590 -6.503 15.976 1.00 79.56 123 LYS A O 1
ATOM 972 N N . ASP A 1 124 ? -18.745 -6.974 17.997 1.00 80.81 124 ASP A N 1
ATOM 973 C CA . ASP A 1 124 ? -19.809 -6.301 18.748 1.00 80.81 124 ASP A CA 1
ATOM 974 C C . ASP A 1 124 ? -19.831 -4.790 18.480 1.00 80.81 124 ASP A C 1
ATOM 976 O O . ASP A 1 124 ? -20.892 -4.174 18.522 1.00 80.81 124 ASP A O 1
ATOM 980 N N . GLN A 1 125 ? -18.672 -4.193 18.159 1.00 72.94 125 GLN A N 1
ATOM 981 C CA . GLN A 1 125 ? -18.606 -2.788 17.747 1.00 72.94 125 GLN A CA 1
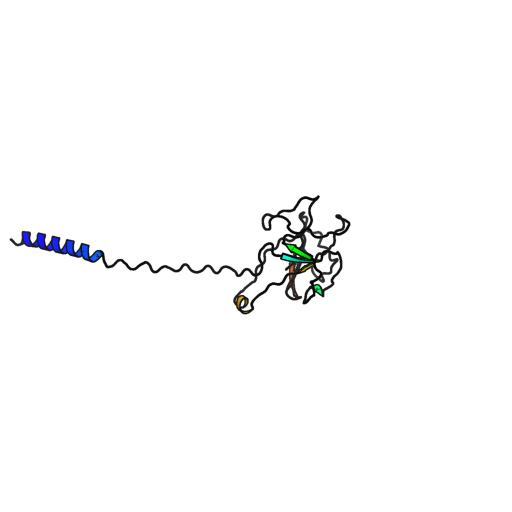ATOM 982 C C . GLN A 1 125 ? -19.241 -2.589 16.372 1.00 72.94 125 GLN A C 1
ATOM 984 O O . GLN A 1 125 ? -19.898 -1.578 16.155 1.00 72.94 125 GLN A O 1
ATOM 989 N N . ILE A 1 126 ? -19.068 -3.538 15.445 1.00 78.38 126 ILE A N 1
ATOM 990 C CA . ILE A 1 126 ? -19.515 -3.357 14.060 1.00 78.38 126 ILE A CA 1
ATOM 991 C C . ILE A 1 126 ? -20.885 -3.930 13.723 1.00 78.38 126 ILE A C 1
ATOM 993 O O . ILE A 1 126 ? -21.432 -3.577 12.681 1.00 78.38 126 ILE A O 1
ATOM 997 N N . ASP A 1 127 ? -21.471 -4.750 14.593 1.00 80.00 127 ASP A N 1
ATOM 998 C CA . ASP A 1 127 ? -22.772 -5.383 14.346 1.00 80.00 127 ASP A CA 1
ATOM 999 C C . ASP A 1 127 ? -23.941 -4.384 14.260 1.00 80.00 127 ASP A C 1
ATOM 1001 O O . ASP A 1 127 ? -24.997 -4.722 13.726 1.00 80.00 127 ASP A O 1
ATOM 1005 N N . GLY A 1 128 ? -23.746 -3.139 14.710 1.00 76.50 128 GLY A N 1
ATOM 1006 C CA . GLY A 1 128 ? -24.693 -2.031 14.538 1.00 76.50 128 GLY A CA 1
ATOM 1007 C C . GLY A 1 128 ? -24.408 -1.100 13.352 1.00 76.50 128 GLY A C 1
ATOM 1008 O O . GLY A 1 128 ? -25.244 -0.250 13.040 1.00 76.50 128 GLY A O 1
ATOM 1009 N N . TYR A 1 129 ? -23.258 -1.226 12.677 1.00 78.88 129 TYR A N 1
ATOM 1010 C CA . TYR A 1 129 ? -22.890 -0.319 11.586 1.00 78.88 129 TYR A CA 1
ATOM 1011 C C . TYR A 1 129 ? -23.474 -0.772 10.245 1.00 78.88 129 TYR A C 1
ATOM 1013 O O . TYR A 1 129 ? -23.291 -1.904 9.807 1.00 78.88 129 TYR A O 1
ATOM 1021 N N . GLY A 1 130 ? -24.126 0.154 9.534 1.00 78.56 130 GLY A N 1
ATOM 1022 C CA . GLY A 1 130 ? -24.642 -0.103 8.183 1.00 78.56 130 GLY A CA 1
ATOM 1023 C C . GLY A 1 130 ? -23.566 -0.115 7.091 1.00 78.56 130 GLY A C 1
ATOM 1024 O O . GLY A 1 130 ? -23.776 -0.697 6.029 1.00 78.56 130 GLY A O 1
ATOM 1025 N N . GLN A 1 131 ? -22.420 0.533 7.327 1.00 79.25 131 GLN A N 1
ATOM 1026 C CA . GLN A 1 131 ? -21.313 0.607 6.372 1.00 79.25 131 GLN A CA 1
ATOM 1027 C C . GLN A 1 131 ? -19.985 0.930 7.064 1.00 79.25 131 GLN A C 1
ATOM 1029 O O . GLN A 1 131 ? -19.953 1.659 8.053 1.00 79.25 131 GLN A O 1
ATOM 1034 N N . ILE A 1 132 ? -18.885 0.459 6.475 1.00 81.56 132 ILE A N 1
ATOM 1035 C CA . ILE A 1 132 ? -17.524 0.902 6.794 1.00 81.56 132 ILE A CA 1
ATOM 1036 C C . ILE A 1 132 ? -17.068 1.822 5.662 1.00 81.56 132 ILE A C 1
ATOM 1038 O O . ILE A 1 132 ? -17.128 1.453 4.488 1.00 81.56 132 ILE A O 1
ATOM 1042 N N . LEU A 1 133 ? -16.625 3.027 6.012 1.00 85.19 133 LEU A N 1
ATOM 1043 C CA . LEU A 1 133 ? -16.136 4.014 5.055 1.00 85.19 133 LEU A CA 1
ATOM 1044 C C . LEU A 1 133 ? -14.612 4.088 5.086 1.00 85.19 133 LEU A C 1
ATOM 1046 O O . LEU A 1 133 ? -13.999 4.093 6.149 1.00 85.19 133 LEU A O 1
ATOM 1050 N N . GLY A 1 134 ? -14.012 4.205 3.904 1.00 85.88 134 GLY A N 1
ATOM 1051 C CA . GLY A 1 134 ? -12.584 4.442 3.741 1.00 85.88 134 GLY A CA 1
ATOM 1052 C C . GLY A 1 134 ? -12.336 5.504 2.677 1.00 85.88 134 GLY A C 1
ATOM 1053 O O . GLY A 1 134 ? -12.972 5.498 1.622 1.00 85.88 134 GLY A O 1
ATOM 1054 N N . THR A 1 135 ? -11.393 6.401 2.955 1.00 86.75 135 THR A N 1
ATOM 1055 C CA . THR A 1 135 ? -10.933 7.424 2.010 1.00 86.75 135 THR A CA 1
ATOM 1056 C C . THR A 1 135 ? -9.542 7.051 1.525 1.00 86.75 135 THR A C 1
ATOM 1058 O O . THR A 1 135 ? -8.635 6.859 2.334 1.00 86.75 135 THR A O 1
ATOM 1061 N N . PHE A 1 136 ? -9.364 6.981 0.207 1.00 86.19 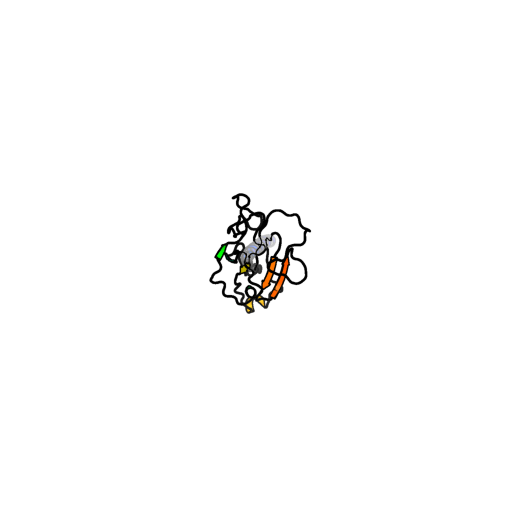136 PHE A N 1
ATOM 1062 C CA . PHE A 1 136 ? -8.137 6.497 -0.422 1.00 86.19 136 PHE A CA 1
ATOM 1063 C C . PHE A 1 136 ? -7.614 7.496 -1.450 1.00 86.19 136 PHE A C 1
ATOM 1065 O O . PHE A 1 136 ? -8.383 8.018 -2.256 1.00 86.19 136 PHE A O 1
ATOM 1072 N N . GLY A 1 137 ? -6.299 7.716 -1.447 1.00 87.62 137 GLY A N 1
ATOM 1073 C CA . GLY A 1 137 ? -5.574 8.348 -2.545 1.00 87.62 137 GLY A CA 1
ATOM 1074 C C . GLY A 1 137 ? -4.872 7.262 -3.347 1.00 87.62 137 GLY A C 1
ATOM 1075 O O . GLY A 1 137 ? -3.997 6.586 -2.809 1.00 87.62 137 GLY A O 1
ATOM 1076 N N . ILE A 1 138 ? -5.293 7.059 -4.596 1.00 86.38 138 ILE A N 1
ATOM 1077 C CA . ILE A 1 138 ? -4.762 6.015 -5.476 1.00 86.38 138 ILE A CA 1
ATOM 1078 C C . ILE A 1 138 ? -4.462 6.619 -6.836 1.00 86.38 138 ILE A C 1
ATOM 1080 O O . ILE A 1 138 ? -5.333 7.229 -7.455 1.00 86.38 138 ILE A O 1
ATOM 1084 N N . ASP A 1 139 ? -3.253 6.371 -7.312 1.00 80.19 139 ASP A N 1
ATOM 1085 C CA . ASP A 1 139 ? -2.864 6.603 -8.688 1.00 80.19 139 ASP A CA 1
ATOM 1086 C C . ASP A 1 139 ? -1.953 5.446 -9.159 1.00 80.19 139 ASP A C 1
ATOM 1088 O O . ASP A 1 139 ? -0.912 5.149 -8.573 1.00 80.19 139 ASP A O 1
ATOM 1092 N N . ASP A 1 140 ? -2.300 4.729 -10.219 1.00 79.38 140 ASP A N 1
ATOM 1093 C CA . ASP A 1 140 ? -3.518 4.882 -11.030 1.00 79.38 140 ASP A CA 1
ATOM 1094 C C . ASP A 1 140 ? -4.657 3.940 -10.590 1.00 79.38 140 ASP A C 1
ATOM 1096 O O . ASP A 1 140 ? -5.834 4.194 -10.854 1.00 79.38 140 ASP A O 1
ATOM 1100 N N . GLY A 1 141 ? -4.323 2.823 -9.935 1.00 89.19 141 GLY A N 1
ATOM 1101 C CA . GLY A 1 141 ? -5.305 1.802 -9.585 1.00 89.19 141 GLY A CA 1
ATOM 1102 C C . GLY A 1 141 ? -4.878 0.837 -8.485 1.00 89.19 141 GLY A C 1
ATOM 1103 O O . GLY A 1 141 ? -3.700 0.711 -8.154 1.00 89.19 141 GLY A O 1
ATOM 1104 N N . ALA A 1 142 ? -5.874 0.166 -7.912 1.00 92.88 142 ALA A N 1
ATOM 1105 C CA . ALA A 1 142 ? -5.749 -0.795 -6.821 1.00 92.88 142 ALA A CA 1
ATOM 1106 C C . ALA A 1 142 ? -6.922 -1.795 -6.842 1.00 92.88 142 ALA A C 1
ATOM 1108 O O . ALA A 1 142 ? -7.979 -1.523 -7.421 1.00 92.88 142 ALA A O 1
ATOM 1109 N N . VAL A 1 143 ? -6.748 -2.944 -6.187 1.00 94.69 143 VAL A N 1
ATOM 1110 C CA . VAL A 1 143 ? -7.774 -4.000 -6.060 1.00 94.69 143 VAL A CA 1
ATOM 1111 C C . VAL A 1 143 ? -7.844 -4.480 -4.627 1.00 94.69 143 VAL A C 1
ATOM 1113 O O . VAL A 1 143 ? -7.088 -5.374 -4.336 1.00 94.69 143 VAL A O 1
ATOM 1116 N N . LEU A 1 144 ? -8.683 -3.932 -3.758 1.00 92.88 144 LEU A N 1
ATOM 1117 C CA . LEU A 1 144 ? -8.717 -4.208 -2.317 1.00 92.88 144 LEU A CA 1
ATOM 1118 C C . LEU A 1 144 ? -9.341 -5.579 -2.005 1.00 92.88 144 LEU A C 1
ATOM 1120 O O . LEU A 1 144 ? -10.399 -5.905 -2.544 1.00 92.88 144 LEU A O 1
ATOM 1124 N N . TYR A 1 145 ? -8.736 -6.328 -1.085 1.00 93.00 145 TYR A N 1
ATOM 1125 C CA . TYR A 1 145 ? -9.203 -7.582 -0.487 1.00 93.00 145 TYR A CA 1
ATOM 1126 C C . TYR A 1 145 ? -9.229 -7.430 1.037 1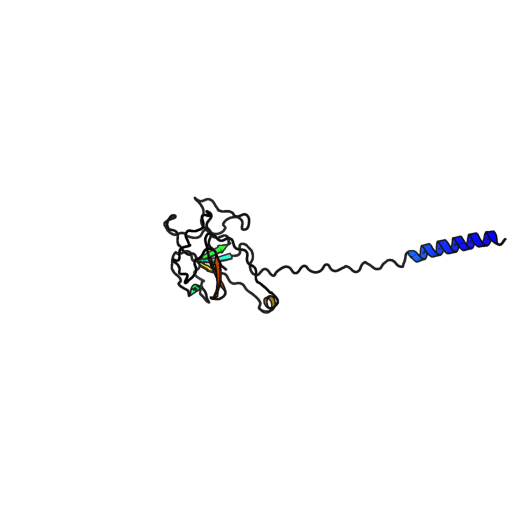.00 93.00 145 TYR A C 1
ATOM 1128 O O . TYR A 1 145 ? -8.263 -6.992 1.641 1.00 93.00 145 TYR A O 1
ATOM 1136 N N . VAL A 1 146 ? -10.292 -7.891 1.680 1.00 90.88 146 VAL A N 1
ATOM 1137 C CA . VAL A 1 146 ? -10.354 -8.021 3.140 1.00 90.88 146 VAL A CA 1
ATOM 1138 C C . VAL A 1 146 ? -10.445 -9.501 3.463 1.00 90.88 146 VAL A C 1
ATOM 1140 O O . VAL A 1 146 ? -11.307 -10.199 2.929 1.00 90.88 146 VAL A O 1
ATOM 1143 N N . ASN A 1 147 ? -9.538 -9.998 4.308 1.00 90.00 147 ASN A N 1
ATOM 1144 C CA . ASN A 1 147 ? -9.467 -11.415 4.681 1.00 90.00 147 ASN A CA 1
ATOM 1145 C C . ASN A 1 147 ? -9.478 -12.364 3.462 1.00 90.00 147 ASN A C 1
ATOM 1147 O O . ASN A 1 147 ? -10.149 -13.391 3.467 1.00 90.00 147 ASN A O 1
ATOM 1151 N N . GLY A 1 148 ? -8.763 -12.005 2.392 1.00 91.19 148 GLY A N 1
ATOM 1152 C CA . GLY A 1 148 ? -8.679 -12.790 1.155 1.00 91.19 148 GLY A CA 1
ATOM 1153 C C . GLY A 1 148 ? -9.787 -12.543 0.127 1.00 91.19 148 GLY A C 1
ATOM 1154 O O . GLY A 1 148 ? -9.655 -13.002 -1.007 1.00 91.19 148 GLY A O 1
ATOM 1155 N N . HIS A 1 149 ? -10.840 -11.797 0.469 1.00 90.38 149 HIS A N 1
ATOM 1156 C CA . HIS A 1 149 ? -11.982 -11.546 -0.416 1.00 90.38 149 HIS A CA 1
ATOM 1157 C C . HIS A 1 149 ? -11.923 -10.177 -1.065 1.00 90.38 149 HIS A C 1
ATOM 1159 O O . HIS A 1 149 ? -11.766 -9.182 -0.370 1.00 90.38 149 HIS A O 1
ATOM 1165 N N . GLU A 1 150 ? -12.100 -10.112 -2.383 1.00 92.31 150 GLU A N 1
ATOM 1166 C CA . GLU A 1 150 ? -12.055 -8.844 -3.113 1.00 92.31 150 GLU A CA 1
ATOM 1167 C C . GLU A 1 150 ? -13.283 -8.005 -2.767 1.00 92.31 150 GLU A C 1
ATOM 1169 O O . GLU A 1 150 ? -14.409 -8.480 -2.893 1.00 92.31 150 GLU A O 1
ATOM 1174 N N . ILE A 1 151 ? -13.068 -6.760 -2.348 1.00 90.69 151 ILE A N 1
ATOM 1175 C CA . ILE A 1 151 ? -14.144 -5.841 -1.962 1.00 90.69 151 ILE A CA 1
ATOM 1176 C C . ILE A 1 151 ? -14.260 -4.638 -2.896 1.00 90.69 151 ILE A C 1
ATOM 1178 O O . ILE A 1 151 ? -15.325 -4.024 -2.978 1.00 90.69 151 ILE A O 1
ATOM 1182 N N . ARG A 1 152 ? -13.179 -4.253 -3.594 1.00 90.38 152 ARG A N 1
ATOM 1183 C CA . ARG A 1 152 ? -13.196 -3.061 -4.450 1.00 90.38 152 ARG A CA 1
ATOM 1184 C C . ARG A 1 152 ? -12.079 -3.042 -5.485 1.00 90.38 152 ARG A C 1
ATOM 1186 O O . ARG A 1 152 ? -10.924 -3.267 -5.158 1.00 90.38 152 ARG A O 1
ATOM 1193 N N . ARG A 1 153 ? -12.400 -2.587 -6.698 1.00 91.88 153 ARG A N 1
ATOM 1194 C CA . ARG A 1 153 ? -11.420 -2.139 -7.700 1.00 91.88 153 ARG A CA 1
ATOM 1195 C C . ARG A 1 153 ? -11.491 -0.635 -7.906 1.00 91.88 153 ARG A C 1
ATOM 1197 O O . ARG A 1 153 ? -12.568 -0.034 -7.881 1.00 91.88 153 ARG A O 1
ATOM 1204 N N . MET A 1 154 ? -10.333 -0.037 -8.145 1.00 89.62 154 MET A N 1
ATOM 1205 C CA . MET A 1 154 ? -10.174 1.349 -8.573 1.00 89.62 154 MET A CA 1
ATOM 1206 C C . MET A 1 154 ? -9.192 1.360 -9.737 1.00 89.62 154 MET A C 1
ATOM 1208 O O . MET A 1 154 ? -8.096 0.833 -9.608 1.00 89.62 154 MET A O 1
ATOM 1212 N N . GLY A 1 155 ? -9.602 1.883 -10.891 1.00 87.31 155 GLY A N 1
ATOM 1213 C CA . GLY A 1 155 ? -8.748 1.981 -12.082 1.00 87.31 155 GLY A CA 1
ATOM 1214 C C . GLY A 1 155 ? -8.403 0.659 -12.788 1.00 87.31 155 GLY A C 1
ATOM 1215 O O . GLY A 1 155 ? -7.781 0.701 -13.841 1.00 87.31 155 GLY A O 1
ATOM 1216 N N . MET A 1 156 ? -8.813 -0.501 -12.269 1.00 89.12 156 MET A N 1
ATOM 1217 C CA . MET A 1 156 ? -8.428 -1.825 -12.788 1.00 89.12 156 MET A CA 1
ATOM 1218 C C . MET A 1 156 ? -9.487 -2.417 -13.736 1.00 89.12 156 MET A C 1
ATOM 1220 O O . MET A 1 156 ? -10.670 -2.112 -13.571 1.00 89.12 156 MET A O 1
ATOM 1224 N N . PRO A 1 157 ? -9.092 -3.255 -14.718 1.00 90.81 157 PRO A N 1
ATOM 1225 C CA . PRO A 1 157 ? -10.032 -3.884 -15.644 1.00 90.81 157 PRO A CA 1
ATOM 1226 C C . PRO A 1 157 ? -10.930 -4.925 -14.955 1.00 90.81 157 PRO A C 1
ATOM 1228 O O . PRO A 1 157 ? -10.696 -5.335 -13.815 1.00 90.81 157 PRO A O 1
ATOM 1231 N N . GLU A 1 158 ? -11.968 -5.365 -15.664 1.00 89.50 158 GLU A N 1
ATOM 1232 C CA . GLU A 1 158 ? -12.748 -6.547 -15.285 1.00 89.50 158 GLU A CA 1
ATOM 1233 C C . GLU A 1 158 ? -11.946 -7.842 -15.505 1.00 89.50 158 GLU A C 1
ATOM 1235 O O . GLU A 1 158 ? -10.909 -7.845 -16.169 1.00 89.50 158 GLU A O 1
ATOM 1240 N N . GLY A 1 159 ? -12.432 -8.954 -14.945 1.00 91.38 159 GLY A N 1
ATOM 1241 C CA . GLY A 1 159 ? -11.809 -10.273 -15.086 1.00 91.38 159 GLY A CA 1
ATOM 1242 C C . GLY A 1 159 ? -10.755 -10.587 -14.022 1.00 91.38 159 GLY A C 1
ATOM 1243 O O . GLY A 1 159 ? -10.731 -9.984 -12.945 1.00 91.38 159 GLY A O 1
ATOM 1244 N N . GLU A 1 160 ? -9.913 -11.579 -14.300 1.00 90.88 160 GLU A N 1
ATOM 1245 C CA . GLU A 1 160 ? -8.835 -11.984 -13.398 1.00 90.88 160 GLU A CA 1
ATOM 1246 C C . GLU A 1 160 ? -7.737 -10.913 -13.340 1.00 90.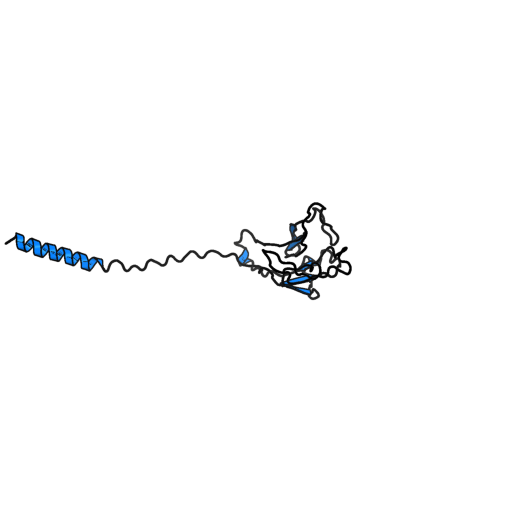88 160 GLU A C 1
ATOM 1248 O O . GLU A 1 160 ? -7.259 -10.442 -14.371 1.00 90.88 160 GLU A O 1
ATOM 1253 N N . ILE A 1 161 ? -7.327 -10.544 -12.123 1.00 92.12 161 ILE A N 1
ATOM 1254 C CA . ILE A 1 161 ? -6.222 -9.613 -11.887 1.00 92.12 161 ILE A CA 1
ATOM 1255 C C . ILE A 1 161 ? -5.001 -10.381 -11.396 1.00 92.12 161 ILE A C 1
ATOM 1257 O O . ILE A 1 161 ? -5.014 -11.018 -10.336 1.00 92.12 161 ILE A O 1
ATOM 1261 N N . THR A 1 162 ? -3.926 -10.241 -12.158 1.00 91.31 162 THR A N 1
ATOM 1262 C CA . THR A 1 162 ? -2.605 -10.813 -11.896 1.00 91.31 162 THR A CA 1
ATOM 1263 C C . THR A 1 162 ? -1.586 -9.714 -11.586 1.00 91.31 162 THR A C 1
ATOM 1265 O O . THR A 1 162 ? -1.836 -8.529 -11.819 1.00 91.31 162 THR A O 1
ATOM 1268 N N . TYR A 1 163 ? -0.400 -10.106 -11.114 1.00 92.06 163 TYR A N 1
ATOM 1269 C CA . TYR A 1 163 ? 0.725 -9.202 -10.847 1.00 92.06 163 TYR A CA 1
ATOM 1270 C C . TYR A 1 163 ? 1.086 -8.281 -12.025 1.00 92.06 163 TYR A C 1
ATOM 1272 O O . TYR A 1 163 ? 1.481 -7.131 -11.820 1.00 92.06 163 TYR A O 1
ATOM 1280 N N . SER A 1 164 ? 0.939 -8.776 -13.255 1.00 91.31 164 SER A N 1
ATOM 1281 C CA . SER A 1 164 ? 1.314 -8.074 -14.486 1.00 91.31 164 SER A CA 1
ATOM 1282 C C . SER A 1 164 ? 0.151 -7.350 -15.168 1.00 91.31 164 SER A C 1
ATOM 1284 O O . SER A 1 164 ? 0.343 -6.755 -16.233 1.00 91.31 164 SER A O 1
ATOM 1286 N N . THR A 1 165 ? -1.053 -7.383 -14.585 1.00 91.62 165 THR A N 1
ATOM 1287 C CA . THR A 1 165 ? -2.228 -6.750 -15.190 1.00 91.62 165 THR A CA 1
ATOM 1288 C C . THR A 1 165 ? -2.022 -5.244 -15.305 1.00 91.62 165 THR A C 1
ATOM 1290 O O . THR A 1 165 ? -1.806 -4.538 -14.318 1.00 91.62 165 THR A O 1
ATOM 1293 N N . LYS A 1 166 ? -2.093 -4.745 -16.541 1.00 87.25 166 LYS A N 1
ATOM 1294 C CA . LYS A 1 166 ? -1.988 -3.319 -16.841 1.00 87.25 166 LYS A CA 1
ATOM 1295 C C . LYS A 1 166 ? -3.350 -2.650 -16.757 1.00 87.25 166 LYS A C 1
ATOM 1297 O O . LYS A 1 166 ? -4.391 -3.267 -16.968 1.00 87.25 166 LYS A O 1
ATOM 1302 N N . LEU A 1 167 ? -3.311 -1.357 -16.479 1.00 80.62 167 LEU A N 1
ATOM 1303 C CA . LEU A 1 167 ? -4.497 -0.519 -16.455 1.00 80.62 167 LEU A CA 1
ATOM 1304 C C . LEU A 1 167 ? -5.018 -0.307 -17.879 1.00 80.62 167 LEU A C 1
ATOM 1306 O O . LEU A 1 167 ? -4.221 -0.294 -18.826 1.00 80.62 167 LEU A O 1
ATOM 1310 N N . PRO A 1 168 ? -6.332 -0.092 -18.047 1.00 76.25 168 PRO A N 1
ATOM 1311 C CA . PRO A 1 168 ? -6.866 0.323 -19.329 1.00 76.25 168 PRO A CA 1
ATOM 1312 C C . PRO A 1 168 ? -6.271 1.690 -19.723 1.00 76.25 168 PRO A C 1
ATOM 1314 O O . PRO A 1 168 ? -6.049 2.535 -18.856 1.00 76.25 168 PRO A O 1
ATOM 1317 N N . PRO A 1 169 ? -6.056 1.962 -21.021 1.00 66.00 169 PRO A N 1
ATOM 1318 C CA . PRO A 1 169 ? -5.392 3.180 -21.510 1.00 66.00 169 PRO A CA 1
ATOM 1319 C C . PRO A 1 169 ? -6.171 4.492 -21.274 1.00 66.00 169 PRO A C 1
ATOM 1321 O O . PRO A 1 169 ? -5.793 5.541 -21.785 1.00 66.00 169 PRO A O 1
ATOM 1324 N N . THR A 1 170 ? -7.277 4.469 -20.531 1.00 53.31 170 THR A N 1
ATOM 1325 C CA . THR A 1 170 ? -8.300 5.520 -20.545 1.00 53.31 170 THR A CA 1
ATOM 1326 C C . THR A 1 170 ? -8.178 6.601 -19.471 1.00 53.31 170 THR A C 1
ATOM 1328 O O . THR A 1 170 ? -9.133 7.359 -19.315 1.00 53.31 170 THR A O 1
ATOM 1331 N N . ARG A 1 171 ? -7.064 6.752 -18.736 1.00 49.97 171 ARG A N 1
ATOM 1332 C CA . ARG A 1 171 ? -6.902 7.904 -17.820 1.00 49.97 171 ARG A CA 1
ATOM 1333 C C . ARG A 1 171 ? -5.508 8.524 -17.868 1.00 49.97 171 ARG A C 1
ATOM 1335 O O . ARG A 1 171 ? -4.547 8.005 -17.327 1.00 49.97 171 ARG A O 1
ATOM 1342 N N . THR A 1 172 ? -5.435 9.692 -18.498 1.00 38.81 172 THR A N 1
ATOM 1343 C CA . THR A 1 172 ? -4.391 10.696 -18.286 1.00 38.81 172 THR A CA 1
ATOM 1344 C C . THR A 1 172 ? -4.611 11.371 -16.933 1.00 38.81 172 THR A C 1
ATOM 1346 O O . THR A 1 172 ? -5.377 12.329 -16.848 1.00 38.81 172 THR A O 1
ATOM 1349 N N . CYS A 1 173 ? -3.936 10.914 -15.882 1.00 33.44 173 CYS A N 1
ATOM 1350 C CA . CYS A 1 173 ? -3.601 11.770 -14.746 1.00 33.44 173 CYS A CA 1
ATOM 1351 C C . CYS A 1 173 ? -2.161 11.458 -14.329 1.00 33.44 173 CYS A C 1
ATOM 1353 O O . CYS A 1 173 ? -1.768 10.303 -14.276 1.00 33.44 173 CYS A O 1
ATOM 1355 N N . ARG A 1 174 ? -1.336 12.493 -14.149 1.00 35.94 174 ARG A N 1
ATOM 1356 C CA . ARG A 1 174 ? 0.045 12.365 -13.668 1.00 35.94 174 ARG A CA 1
ATOM 1357 C C . ARG A 1 174 ? 0.047 12.726 -12.183 1.00 35.94 174 ARG A C 1
ATOM 1359 O O . ARG A 1 174 ? 0.074 13.924 -11.922 1.00 35.94 174 ARG A O 1
ATOM 1366 N N . LEU A 1 175 ? 0.045 11.762 -11.255 1.00 26.19 175 LEU A N 1
ATOM 1367 C CA . LEU A 1 175 ? 0.771 11.810 -9.967 1.00 26.19 175 LEU A CA 1
ATOM 1368 C C . LEU A 1 175 ? 0.628 10.472 -9.184 1.00 26.19 175 LEU A C 1
ATOM 1370 O O . LEU A 1 175 ? -0.183 10.346 -8.272 1.00 26.19 175 LEU A O 1
ATOM 1374 N N . CYS A 1 176 ? 1.452 9.475 -9.542 1.00 31.94 176 CYS A N 1
ATOM 1375 C CA . CYS A 1 176 ? 1.333 8.060 -9.144 1.00 31.94 176 CYS A CA 1
ATOM 1376 C C . CYS A 1 176 ? 1.592 7.703 -7.678 1.00 31.94 176 CYS A C 1
ATOM 1378 O O . CYS A 1 176 ? 2.657 8.004 -7.135 1.00 31.94 176 CYS A O 1
ATOM 1380 N N . MET A 1 177 ? 0.671 6.917 -7.105 1.00 29.55 177 MET A N 1
ATOM 1381 C CA . MET A 1 177 ? 0.796 6.269 -5.806 1.00 29.55 177 MET A CA 1
ATOM 1382 C C . MET A 1 177 ? -0.248 5.150 -5.586 1.00 29.55 177 MET A C 1
ATOM 1384 O O . MET A 1 177 ? -1.428 5.431 -5.391 1.00 29.55 177 MET A O 1
ATOM 1388 N N . ARG A 1 178 ? 0.156 3.870 -5.614 1.00 31.16 178 ARG A N 1
ATOM 1389 C CA . ARG A 1 178 ? -0.733 2.707 -5.395 1.00 31.16 178 ARG A CA 1
ATOM 1390 C C . ARG A 1 178 ? -0.628 2.245 -3.943 1.00 31.16 178 ARG A C 1
ATOM 1392 O O . ARG A 1 178 ? 0.484 2.012 -3.494 1.00 31.16 178 ARG A O 1
ATOM 1399 N N . MET A 1 179 ? -1.748 2.086 -3.233 1.00 28.86 179 MET A N 1
ATOM 1400 C CA . MET A 1 179 ? -1.788 1.512 -1.881 1.00 28.86 179 MET A CA 1
ATOM 1401 C C . MET A 1 179 ? -3.137 0.849 -1.574 1.00 28.86 179 MET A C 1
ATOM 1403 O O . MET A 1 179 ? -4.108 1.020 -2.309 1.00 28.86 179 MET A O 1
ATOM 1407 N N . TRP A 1 180 ? -3.169 0.045 -0.515 1.00 27.78 180 TRP A N 1
ATOM 1408 C CA . TRP A 1 180 ? -4.101 -1.044 -0.292 1.00 27.78 180 TRP A CA 1
ATOM 1409 C C . TRP A 1 180 ? -4.432 -1.203 1.197 1.00 27.78 180 TRP A C 1
ATOM 1411 O O . TRP A 1 180 ? -3.513 -0.937 1.963 1.00 27.78 180 TRP A O 1
ATOM 1421 N N . ILE A 1 181 ? -5.672 -1.611 1.570 1.00 30.38 181 ILE A N 1
ATOM 1422 C CA . ILE A 1 181 ? -6.107 -1.927 2.956 1.00 30.38 181 ILE A CA 1
ATOM 1423 C C . ILE A 1 181 ? -6.211 -3.401 3.306 1.00 30.38 181 ILE A C 1
ATOM 1425 O O . ILE A 1 181 ? -7.005 -4.061 2.615 1.00 30.38 181 ILE A O 1
#

Foldseek 3Di:
DVVVVVVVVVVVVVVVVVVVVPPPPPPPPPPPPPPPPPDDDPQDDQQDKKFKDQPLDWPDLPVLADDPSVVTDMWTDDEEAADVVHWDQDPVRGTGTYYGAQPDDPVRGRQDMAIDDDGDDDCVSPVPPPDDDDDDDAPPWDFEHDNSHTDDIHQADDDDDTSPGDGDPPDDDPDHTHDYD

Sequence (181 aa):
MIKHMYKKLLSMLLSTALVFGFFAGIGSPAAVEAATQDQPDILLQRNAQWKYFDQGQDLTTVWRATYDDSSWSSGLAPFGYKDNGKGISTPEFGPLQTEVDYGANKSLKHTTTYFRTNLQVNKDQIDGYGQILGTFGIDDGAVLYVNGHEIRRMGMPEGEITYSTKLPPTRTCRLCMRMWI

pLDDT: mean 77.79, std 19.24, range [26.19, 98.62]

Radius of gyration: 32.96 Å; chains: 1; bounding box: 79×74×79 Å